Protein AF-A0A0J7KF35-F1 (afdb_monomer_lite)

Structure (mmCIF, N/CA/C/O backbone):
data_AF-A0A0J7KF35-F1
#
_entry.id   AF-A0A0J7KF35-F1
#
loop_
_atom_site.group_PDB
_atom_site.id
_atom_site.type_symbol
_atom_site.label_atom_id
_atom_site.label_alt_id
_atom_site.label_comp_id
_atom_site.label_asym_id
_atom_site.label_entity_id
_atom_site.label_seq_id
_atom_site.pdbx_PDB_ins_code
_atom_site.Cartn_x
_atom_site.Cartn_y
_atom_site.Cartn_z
_atom_site.occupancy
_atom_site.B_iso_or_equiv
_atom_site.auth_seq_id
_atom_site.auth_comp_id
_atom_site.auth_asym_id
_atom_site.auth_atom_id
_atom_site.pdbx_PDB_model_num
ATOM 1 N N . MET A 1 1 ? -34.673 6.423 37.629 1.00 62.19 1 MET A N 1
ATOM 2 C CA . MET A 1 1 ? -33.656 7.454 37.297 1.00 62.19 1 MET A CA 1
ATOM 3 C C . MET A 1 1 ? -32.270 6.864 37.035 1.00 62.19 1 MET A C 1
ATOM 5 O O . MET A 1 1 ? -31.656 7.259 36.059 1.00 62.19 1 MET A O 1
ATOM 9 N N . LYS A 1 2 ? -31.799 5.875 37.814 1.00 69.19 2 LYS A N 1
ATOM 10 C CA . LYS A 1 2 ? -30.502 5.202 37.588 1.00 69.19 2 LYS A CA 1
ATOM 11 C C . LYS A 1 2 ? -30.329 4.631 36.167 1.00 69.19 2 LYS A C 1
ATOM 13 O O . LYS A 1 2 ? -29.298 4.860 35.556 1.00 69.19 2 LYS A O 1
ATOM 18 N N . CYS A 1 3 ? -31.354 3.983 35.605 1.00 67.25 3 CYS A N 1
ATOM 19 C CA . CYS A 1 3 ? -31.295 3.412 34.250 1.00 67.25 3 CYS A CA 1
ATOM 20 C C . CYS A 1 3 ? -31.071 4.465 33.154 1.00 67.25 3 CYS A C 1
ATOM 22 O O . CYS A 1 3 ? -30.330 4.209 32.218 1.00 67.25 3 CYS A O 1
ATOM 24 N N . VAL A 1 4 ? -31.652 5.662 33.309 1.00 77.81 4 VAL A N 1
ATOM 25 C CA . VAL A 1 4 ? -31.498 6.773 32.352 1.00 77.81 4 VAL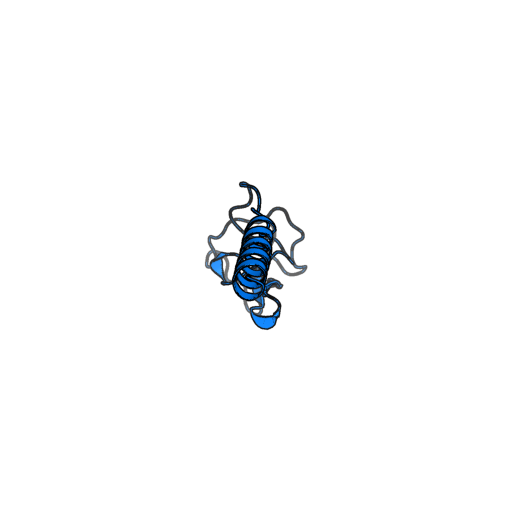 A CA 1
ATOM 26 C C . VAL A 1 4 ? -30.067 7.318 32.383 1.00 77.81 4 VAL A C 1
ATOM 28 O O . VAL A 1 4 ? -29.482 7.610 31.346 1.00 77.81 4 VAL A O 1
ATOM 31 N N . ILE A 1 5 ? -29.466 7.385 33.573 1.00 82.25 5 ILE A N 1
ATOM 32 C CA . ILE A 1 5 ? -28.067 7.793 33.746 1.00 82.25 5 ILE A CA 1
ATOM 33 C C . ILE A 1 5 ? -27.130 6.757 33.106 1.00 82.25 5 ILE A C 1
ATOM 35 O O . ILE A 1 5 ? -26.220 7.133 32.374 1.00 82.25 5 ILE A O 1
ATOM 39 N N . PHE A 1 6 ? -27.391 5.458 33.298 1.00 81.88 6 PHE A N 1
ATOM 40 C CA . PHE A 1 6 ? -26.616 4.391 32.652 1.00 81.88 6 PHE A CA 1
ATOM 41 C C . PHE A 1 6 ? -26.709 4.438 31.121 1.00 81.88 6 PHE A C 1
ATOM 43 O O . PHE A 1 6 ? -25.684 4.312 30.455 1.00 81.88 6 PHE A O 1
ATOM 50 N N . THR A 1 7 ? -27.893 4.682 30.549 1.00 84.38 7 THR A N 1
ATOM 51 C CA . THR A 1 7 ? -28.041 4.793 29.087 1.00 84.38 7 THR A CA 1
ATOM 52 C C . THR A 1 7 ? -27.314 6.005 28.514 1.00 84.38 7 THR A C 1
ATOM 54 O O . THR A 1 7 ? -26.715 5.907 27.446 1.00 84.38 7 THR A O 1
ATOM 57 N N . ILE A 1 8 ? -27.313 7.131 29.235 1.00 85.19 8 ILE A N 1
ATOM 58 C CA . ILE A 1 8 ? -26.592 8.339 28.820 1.00 85.19 8 ILE A CA 1
ATOM 59 C C . ILE A 1 8 ? -25.079 8.084 28.844 1.00 85.19 8 ILE A C 1
ATOM 61 O O . ILE A 1 8 ? -24.397 8.382 27.868 1.00 85.19 8 ILE A O 1
ATOM 65 N N . LEU A 1 9 ? -24.556 7.467 29.909 1.00 83.56 9 LEU A N 1
ATOM 66 C CA . LEU A 1 9 ? -23.128 7.150 30.024 1.00 83.56 9 LEU A CA 1
ATOM 67 C C . LEU A 1 9 ? -22.644 6.211 28.910 1.00 83.56 9 LEU A C 1
ATOM 69 O O . LEU A 1 9 ? -21.593 6.456 28.322 1.00 83.56 9 LEU A O 1
ATOM 73 N N . ILE A 1 10 ? -23.421 5.177 28.574 1.00 83.25 10 ILE A N 1
ATOM 74 C CA . ILE A 1 10 ? -23.080 4.251 27.482 1.00 83.25 10 ILE A CA 1
ATOM 75 C C . ILE A 1 10 ? -23.071 4.983 26.131 1.00 83.25 10 ILE A C 1
ATOM 77 O O . ILE A 1 10 ? -22.148 4.794 25.340 1.00 83.25 10 ILE A O 1
ATOM 81 N N . ALA A 1 11 ? -24.045 5.863 25.877 1.00 81.88 11 ALA A N 1
ATOM 82 C CA . ALA A 1 11 ? -24.088 6.653 24.647 1.00 81.88 11 ALA A CA 1
ATOM 83 C C . ALA A 1 11 ? -22.864 7.579 24.504 1.00 81.88 11 ALA A C 1
ATOM 85 O O . ALA A 1 11 ? -22.275 7.651 23.426 1.00 81.88 11 ALA A O 1
ATOM 86 N N . PHE A 1 12 ? -22.425 8.224 25.591 1.00 79.81 12 PHE A N 1
ATOM 87 C CA . PHE A 1 12 ? -21.213 9.054 25.587 1.00 79.81 12 PHE A CA 1
ATOM 88 C C . PHE A 1 12 ? -19.941 8.253 25.266 1.00 79.81 12 PHE A C 1
ATOM 90 O O . PHE A 1 12 ? -19.095 8.733 24.510 1.00 79.81 12 PHE A O 1
ATOM 97 N N . ILE A 1 13 ? -19.818 7.024 25.780 1.00 77.31 13 ILE A N 1
ATOM 98 C CA . ILE A 1 13 ? -18.667 6.148 25.499 1.00 77.31 13 ILE A CA 1
ATOM 99 C C . ILE A 1 13 ? -18.623 5.753 24.014 1.00 77.31 13 ILE A C 1
ATOM 101 O O . ILE A 1 13 ? -17.556 5.784 23.400 1.00 77.31 13 ILE A O 1
ATOM 105 N N . MET A 1 14 ? -19.7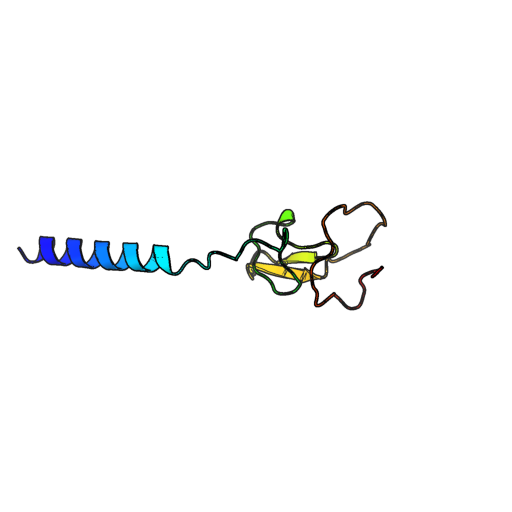73 5.442 23.410 1.00 70.06 14 MET A N 1
ATOM 106 C CA . MET A 1 14 ? -19.851 5.068 21.989 1.00 70.06 14 MET A CA 1
ATOM 107 C C . MET A 1 14 ? -19.474 6.230 21.057 1.00 70.06 14 MET A C 1
ATOM 109 O O . MET A 1 14 ? -18.792 6.022 20.055 1.00 70.06 14 MET A O 1
ATOM 113 N N . ILE A 1 15 ? -19.860 7.463 21.403 1.00 71.81 15 ILE A N 1
ATOM 114 C CA . ILE A 1 15 ? -19.505 8.663 20.625 1.00 71.81 15 ILE A CA 1
ATOM 115 C C . ILE A 1 15 ? -17.993 8.932 20.691 1.00 71.81 15 ILE A C 1
ATOM 117 O O . ILE A 1 15 ? -17.391 9.297 19.682 1.00 71.81 15 ILE A O 1
ATOM 121 N N . ALA A 1 16 ? -17.356 8.700 21.842 1.00 65.94 16 ALA A N 1
ATOM 122 C CA . ALA A 1 16 ? -15.912 8.881 21.990 1.00 65.94 16 ALA A CA 1
ATOM 123 C C . ALA A 1 16 ? -15.098 7.922 21.098 1.00 65.94 16 ALA A C 1
ATOM 125 O O . ALA A 1 16 ? -14.077 8.322 20.538 1.00 65.94 16 ALA A O 1
ATOM 126 N N . MET A 1 17 ? -15.565 6.682 20.902 1.00 62.03 17 MET A N 1
ATOM 127 C CA . MET A 1 17 ? -14.880 5.710 20.038 1.00 62.03 17 MET A CA 1
ATOM 128 C C . MET A 1 17 ? -14.979 6.042 18.540 1.00 62.03 17 MET A C 1
ATOM 130 O O . MET A 1 17 ? -14.086 5.669 17.783 1.00 62.03 17 MET A O 1
ATOM 134 N N . ALA A 1 18 ? -15.996 6.793 18.104 1.00 61.16 18 ALA A N 1
ATOM 135 C CA . ALA A 1 18 ? -16.115 7.235 16.710 1.00 61.16 18 ALA A CA 1
ATOM 136 C C . ALA A 1 18 ? -15.081 8.313 16.325 1.00 61.16 18 ALA A C 1
ATOM 138 O O . ALA A 1 18 ? -14.711 8.427 15.158 1.00 61.16 18 ALA A O 1
ATOM 139 N N . LEU A 1 19 ? -14.588 9.087 17.298 1.00 59.22 19 LEU A N 1
ATOM 140 C CA . LEU A 1 19 ? -13.619 10.169 17.074 1.00 59.22 19 LEU A CA 1
ATOM 141 C C . LEU A 1 19 ? -12.158 9.690 17.089 1.00 59.22 19 LEU A C 1
ATOM 143 O O . LEU A 1 19 ? -11.279 10.408 16.623 1.00 59.22 19 LEU A O 1
ATOM 147 N N . ALA A 1 20 ? -11.895 8.483 17.598 1.00 57.91 20 ALA A N 1
ATOM 148 C CA . ALA A 1 20 ? -10.561 7.880 17.631 1.00 57.91 20 ALA A CA 1
ATOM 149 C C . ALA A 1 20 ? -10.208 7.102 16.350 1.00 57.91 20 ALA A C 1
ATOM 151 O O . ALA A 1 20 ? -9.109 6.554 16.251 1.00 57.91 20 ALA A O 1
ATOM 152 N N . ALA A 1 21 ? -11.114 7.039 15.367 1.00 56.69 21 ALA A N 1
ATOM 153 C CA . ALA A 1 21 ? -10.784 6.491 14.060 1.00 56.69 21 ALA A CA 1
ATOM 154 C C . ALA A 1 21 ? -9.694 7.375 13.427 1.00 56.69 21 ALA A C 1
ATOM 156 O O . ALA A 1 21 ? -9.922 8.577 13.257 1.00 56.69 21 ALA A O 1
ATOM 157 N N . PRO A 1 22 ? -8.511 6.829 13.087 1.00 56.44 22 PRO A N 1
ATOM 158 C CA . PRO A 1 22 ? -7.489 7.608 12.418 1.00 56.44 22 PRO A CA 1
ATOM 159 C C . PRO A 1 22 ? -8.062 8.032 11.069 1.00 56.44 22 PRO A C 1
ATOM 161 O O . PRO A 1 22 ? -8.224 7.219 10.159 1.00 56.44 22 PRO A O 1
ATOM 164 N N . GLN A 1 23 ? -8.392 9.315 10.943 1.00 52.28 23 GLN A N 1
ATOM 165 C CA . GLN A 1 23 ? -8.613 9.929 9.646 1.00 52.28 23 GLN A CA 1
ATOM 166 C C . GLN A 1 23 ? -7.239 10.028 9.001 1.00 52.28 23 GLN A C 1
ATOM 168 O O . GLN A 1 23 ? -6.526 11.015 9.176 1.00 52.28 23 GLN A O 1
ATOM 173 N N . GLY A 1 24 ? -6.834 8.932 8.352 1.00 51.12 24 GLY A N 1
ATOM 174 C CA . GLY A 1 24 ? -5.636 8.870 7.534 1.00 51.12 24 GLY A CA 1
ATOM 175 C C . GLY A 1 24 ? -5.665 10.061 6.591 1.00 51.12 24 GLY A C 1
ATOM 176 O O . GLY A 1 24 ? -6.540 10.157 5.730 1.00 51.12 24 GLY A O 1
ATOM 177 N N . GLY A 1 25 ? -4.766 11.010 6.847 1.00 45.66 25 GLY A N 1
ATOM 178 C CA . GLY A 1 25 ? -4.650 12.234 6.080 1.00 45.66 25 GLY A CA 1
ATOM 179 C C . GLY A 1 25 ? -4.572 11.907 4.596 1.00 45.66 25 GLY A C 1
ATOM 180 O O . GLY A 1 25 ? -3.861 10.997 4.172 1.00 45.66 25 GLY A O 1
ATOM 181 N N . LYS A 1 26 ? -5.333 12.6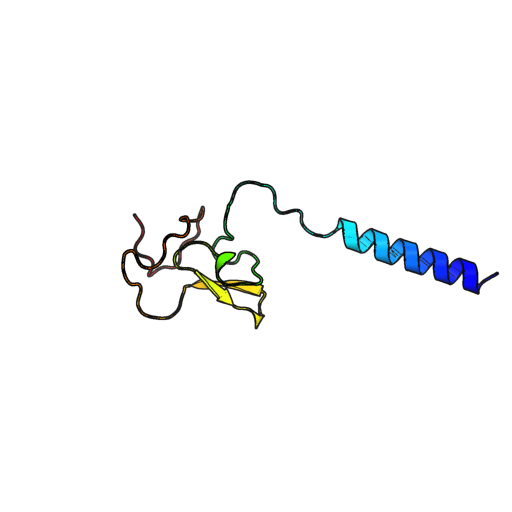62 3.810 1.00 51.50 26 LYS A N 1
ATOM 182 C CA . LYS A 1 26 ? -5.155 12.759 2.366 1.00 51.50 26 LYS A CA 1
ATOM 183 C C . LYS A 1 26 ? -3.691 13.122 2.094 1.00 51.50 26 LYS A C 1
ATOM 185 O O . LYS A 1 26 ? -3.327 14.262 2.339 1.00 51.50 26 LYS A O 1
ATOM 190 N N . GLU A 1 27 ? -2.870 12.141 1.716 1.00 50.97 27 GLU A N 1
ATOM 191 C CA . GLU A 1 27 ? -2.036 12.120 0.496 1.00 50.97 27 GLU A CA 1
ATOM 192 C C . GLU A 1 27 ? -1.107 10.888 0.470 1.00 50.97 27 GLU A C 1
ATOM 194 O O . GLU A 1 27 ? 0.114 10.972 0.404 1.00 50.97 27 GLU A O 1
ATOM 199 N N . ALA A 1 28 ? -1.710 9.702 0.516 1.00 54.66 28 ALA A N 1
ATOM 200 C CA . ALA A 1 28 ? -1.173 8.512 -0.128 1.00 54.66 28 ALA A CA 1
ATOM 201 C C . ALA A 1 28 ? -2.391 7.728 -0.620 1.00 54.66 28 ALA A C 1
ATOM 203 O O . ALA A 1 28 ? -3.189 7.256 0.183 1.00 54.66 28 ALA A O 1
ATOM 204 N N . THR A 1 29 ? -2.595 7.633 -1.937 1.00 79.25 29 THR A N 1
ATOM 205 C CA . THR A 1 29 ? -3.745 6.920 -2.539 1.00 79.25 29 THR A CA 1
ATOM 206 C C . THR A 1 29 ? -3.778 5.428 -2.157 1.00 79.25 29 THR A C 1
ATOM 208 O O . THR A 1 29 ? -4.752 4.736 -2.430 1.00 79.25 29 THR A O 1
ATOM 211 N N . CYS A 1 30 ? -2.714 4.931 -1.524 1.00 89.31 30 CYS A N 1
ATOM 212 C CA . CYS A 1 30 ? -2.540 3.571 -1.051 1.00 89.31 30 CYS A CA 1
ATOM 213 C C . CYS A 1 30 ? -1.709 3.538 0.246 1.00 89.31 30 CYS A C 1
ATOM 215 O O . CYS A 1 30 ? -0.907 4.431 0.520 1.00 89.31 30 CYS A O 1
ATOM 217 N N . SER A 1 31 ? -1.858 2.467 1.014 1.00 92.62 31 SER A N 1
ATOM 218 C CA . SER A 1 31 ? -1.102 2.150 2.216 1.00 92.62 31 SER A CA 1
ATOM 219 C C . SER A 1 31 ? 0.282 1.574 1.878 1.00 92.62 31 SER A C 1
ATOM 221 O O . SER A 1 31 ? 0.382 0.623 1.088 1.00 92.62 31 SER A O 1
ATOM 223 N N . PRO A 1 32 ? 1.359 2.110 2.485 1.00 93.00 32 PRO A N 1
ATOM 224 C CA . PRO A 1 32 ? 2.720 1.610 2.305 1.00 93.00 32 PRO A CA 1
ATOM 225 C C . PRO A 1 32 ? 2.924 0.262 3.012 1.00 93.00 32 PRO A C 1
ATOM 227 O O . PRO A 1 32 ? 2.028 -0.253 3.685 1.00 93.00 32 PRO A O 1
ATOM 230 N N . LEU A 1 33 ? 4.124 -0.312 2.893 1.00 92.69 33 LEU A N 1
ATOM 231 C CA . LEU A 1 33 ? 4.495 -1.546 3.588 1.00 92.69 33 LEU A CA 1
ATOM 232 C C . LEU A 1 33 ? 4.286 -1.395 5.105 1.00 92.69 33 LEU A C 1
ATOM 234 O O . LEU A 1 33 ? 4.781 -0.455 5.723 1.00 92.69 33 LEU A O 1
ATOM 238 N N . GLY A 1 34 ? 3.539 -2.324 5.701 1.00 93.06 34 GLY A N 1
ATOM 239 C CA . GLY A 1 34 ? 3.138 -2.298 7.110 1.00 93.06 34 GLY A CA 1
ATOM 240 C C . GLY A 1 34 ? 1.939 -1.397 7.433 1.00 93.06 34 GLY A C 1
ATOM 241 O O . GLY A 1 34 ? 1.439 -1.458 8.558 1.00 93.06 34 GLY A O 1
ATOM 242 N N . GLY A 1 35 ? 1.462 -0.598 6.472 1.00 92.88 35 GLY A N 1
ATOM 243 C CA . GLY A 1 35 ? 0.277 0.250 6.603 1.00 92.88 35 GLY A CA 1
ATOM 244 C C . GLY A 1 35 ? -1.016 -0.557 6.708 1.00 92.88 35 GLY A C 1
ATOM 245 O O . GLY A 1 35 ? -1.057 -1.724 6.325 1.00 92.88 35 GLY A O 1
ATOM 246 N N . HIS A 1 36 ? -2.073 0.055 7.243 1.00 94.38 36 HIS 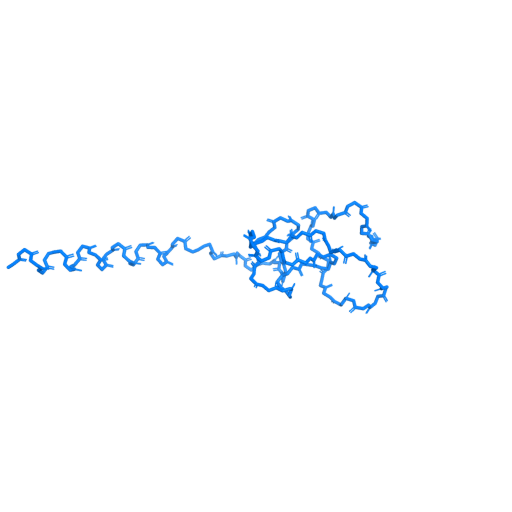A N 1
ATOM 247 C CA . HIS A 1 36 ? -3.361 -0.612 7.444 1.00 94.38 36 HIS A CA 1
ATOM 248 C C . HIS A 1 36 ? -4.075 -0.907 6.117 1.00 94.38 36 HIS A C 1
ATOM 250 O O . HIS A 1 36 ? -4.016 -0.096 5.194 1.00 94.38 36 HIS A O 1
ATOM 256 N N . CYS A 1 37 ? -4.775 -2.037 6.026 1.00 95.12 37 CYS A N 1
ATOM 257 C CA . CYS A 1 37 ? -5.593 -2.386 4.864 1.00 95.12 37 CYS A CA 1
ATOM 258 C C . CYS A 1 37 ? -6.786 -3.258 5.252 1.00 95.12 37 CYS A C 1
ATOM 260 O O . CYS A 1 37 ? -6.722 -4.028 6.214 1.00 95.12 37 CYS A O 1
ATOM 262 N N . GLN A 1 38 ? -7.850 -3.171 4.458 1.00 94.19 38 GLN A N 1
ATOM 263 C CA . GLN A 1 38 ? -9.007 -4.062 4.516 1.00 94.19 38 GLN A CA 1
ATOM 264 C C . GLN A 1 38 ? -9.201 -4.860 3.229 1.00 94.19 38 GLN A C 1
ATOM 266 O O . GLN A 1 38 ? -9.897 -5.868 3.251 1.00 94.19 38 GLN A O 1
ATOM 271 N N . GLN A 1 39 ? -8.595 -4.428 2.125 1.00 93.06 39 GLN A N 1
ATOM 272 C CA . GLN A 1 39 ? -8.651 -5.086 0.822 1.00 93.06 39 GLN A CA 1
ATOM 273 C C . GLN A 1 39 ? -7.335 -4.900 0.058 1.00 93.06 39 GLN A C 1
ATOM 275 O O . GLN A 1 39 ? -6.500 -4.061 0.391 1.00 93.06 39 GLN A O 1
ATOM 280 N N . TYR A 1 40 ? -7.151 -5.684 -1.006 1.00 90.38 40 TYR A N 1
ATOM 281 C CA . TYR A 1 40 ? -5.938 -5.652 -1.828 1.00 90.38 40 TYR A CA 1
ATOM 282 C C . TYR A 1 40 ? -5.640 -4.256 -2.394 1.00 90.38 40 TYR A C 1
ATOM 284 O O . TYR A 1 40 ? -4.505 -3.795 -2.313 1.00 90.38 40 TYR A O 1
ATOM 292 N N . SER A 1 41 ? -6.650 -3.567 -2.930 1.00 90.31 41 SER A N 1
ATOM 293 C CA . SER A 1 41 ? -6.517 -2.240 -3.548 1.00 90.31 41 SER A CA 1
ATOM 294 C C . SER A 1 41 ? -6.091 -1.135 -2.587 1.00 90.31 41 SER A C 1
ATOM 296 O O . SER A 1 41 ? -5.630 -0.100 -3.058 1.00 90.31 41 SER A O 1
ATOM 298 N N . ASP A 1 42 ? -6.189 -1.359 -1.276 1.00 93.38 42 ASP A N 1
ATOM 299 C CA . ASP A 1 42 ? -5.723 -0.386 -0.294 1.00 93.38 42 ASP A CA 1
ATOM 300 C C . ASP A 1 42 ? -4.199 -0.322 -0.274 1.00 93.38 42 ASP A C 1
ATOM 302 O O . ASP A 1 42 ? -3.647 0.720 0.035 1.00 93.38 42 ASP A O 1
ATOM 306 N N . CYS A 1 43 ? -3.498 -1.407 -0.607 1.00 93.75 43 CYS A N 1
ATOM 307 C CA . CYS A 1 43 ? -2.041 -1.452 -0.563 1.00 93.75 43 CYS A CA 1
ATOM 308 C C . CYS A 1 43 ? -1.398 -0.901 -1.838 1.00 93.75 43 CYS A C 1
ATOM 310 O O . CYS A 1 43 ? -1.926 -1.055 -2.943 1.00 93.75 43 CYS A O 1
ATOM 312 N N . CYS A 1 44 ? -0.220 -0.293 -1.690 1.00 92.69 44 CYS A N 1
ATOM 313 C CA . CYS A 1 44 ? 0.552 0.198 -2.827 1.00 92.69 44 CYS A CA 1
ATOM 314 C C . CYS A 1 44 ? 1.067 -0.938 -3.719 1.00 92.69 44 CYS A C 1
ATOM 316 O O . CYS A 1 44 ? 1.028 -2.119 -3.359 1.00 92.69 44 CYS A O 1
ATOM 318 N N . ARG A 1 45 ? 1.561 -0.586 -4.908 1.00 90.88 45 ARG A N 1
ATOM 319 C CA . ARG A 1 45 ? 2.096 -1.566 -5.858 1.00 90.88 45 ARG A CA 1
ATOM 320 C C . ARG A 1 45 ? 3.148 -2.474 -5.210 1.00 90.88 45 ARG A C 1
ATOM 322 O O . ARG A 1 45 ? 3.948 -2.021 -4.393 1.00 90.88 45 ARG A O 1
ATOM 329 N N . TYR A 1 46 ? 3.139 -3.749 -5.605 1.00 89.88 46 TYR A N 1
ATOM 330 C CA . TYR A 1 46 ? 3.979 -4.827 -5.048 1.00 89.88 46 TYR A CA 1
ATOM 331 C C . TYR A 1 46 ? 3.640 -5.261 -3.617 1.00 89.88 46 TYR A C 1
ATOM 333 O O . TYR A 1 46 ? 4.355 -6.083 -3.039 1.00 89.88 46 TYR A O 1
ATOM 341 N N . LEU A 1 47 ? 2.538 -4.759 -3.062 1.00 92.19 47 LEU A N 1
ATOM 342 C CA . LEU A 1 47 ? 2.037 -5.157 -1.757 1.00 92.19 47 LEU A CA 1
ATOM 343 C C . LEU A 1 47 ? 0.668 -5.835 -1.874 1.00 92.19 47 LEU A C 1
ATOM 345 O O . LEU A 1 47 ? -0.109 -5.575 -2.803 1.00 92.19 47 LEU A O 1
ATOM 349 N N . GLU A 1 48 ? 0.372 -6.690 -0.903 1.00 93.62 48 GLU A N 1
ATOM 350 C CA . GLU A 1 48 ? -0.923 -7.342 -0.720 1.00 93.62 48 GLU A CA 1
ATOM 351 C C . GLU A 1 48 ? -1.414 -7.181 0.719 1.00 93.62 48 GLU A C 1
ATOM 353 O O . GLU A 1 48 ? -0.619 -6.988 1.640 1.00 93.62 48 GLU A O 1
ATOM 358 N N . CYS A 1 49 ? -2.731 -7.232 0.918 1.00 95.12 49 CYS A N 1
ATOM 359 C CA . CYS A 1 49 ? -3.303 -7.098 2.248 1.00 95.12 49 CYS A CA 1
ATOM 360 C C . CYS A 1 49 ? -3.267 -8.437 2.988 1.00 95.12 49 CYS A C 1
ATOM 362 O O . CYS A 1 49 ? -3.966 -9.382 2.622 1.00 95.12 49 CYS A O 1
ATOM 364 N N . ALA A 1 50 ? -2.497 -8.508 4.072 1.00 96.38 50 ALA A N 1
ATOM 365 C CA . ALA A 1 50 ? -2.590 -9.587 5.040 1.00 96.38 50 ALA A CA 1
ATOM 366 C C . ALA A 1 50 ? -3.832 -9.358 5.911 1.00 96.38 50 ALA A C 1
ATOM 368 O O . ALA A 1 50 ? -3.741 -8.775 6.993 1.00 96.38 50 ALA A O 1
ATOM 369 N N . PHE A 1 51 ? -4.999 -9.801 5.435 1.00 93.44 51 PHE A N 1
ATOM 370 C CA . PHE A 1 51 ? -6.298 -9.558 6.081 1.00 93.44 51 PHE A CA 1
ATOM 371 C C . PHE A 1 51 ? -6.332 -9.960 7.563 1.00 93.44 51 PHE A C 1
ATOM 373 O O . PHE A 1 51 ? -6.935 -9.262 8.371 1.00 93.44 51 PHE A O 1
ATOM 380 N N . TYR A 1 52 ? -5.627 -11.029 7.947 1.00 92.94 52 TYR A N 1
ATOM 381 C CA . TYR A 1 52 ? -5.538 -11.483 9.342 1.00 92.94 52 TYR A CA 1
ATOM 382 C C . TYR A 1 52 ? -4.847 -10.475 10.278 1.00 92.94 52 TYR A C 1
ATOM 384 O O . TYR A 1 52 ? -5.089 -10.487 11.480 1.00 92.94 52 TYR A O 1
ATOM 392 N N . ALA A 1 53 ? -3.976 -9.618 9.741 1.00 95.38 53 ALA A N 1
ATOM 393 C CA . ALA A 1 53 ? -3.264 -8.573 10.476 1.00 95.38 53 ALA A CA 1
ATOM 394 C C . ALA A 1 53 ? -3.749 -7.163 10.112 1.00 95.38 53 ALA A C 1
ATOM 396 O O . ALA A 1 53 ? -3.280 -6.193 10.707 1.00 95.38 53 ALA A O 1
ATOM 397 N N . ALA A 1 54 ? -4.644 -7.058 9.122 1.00 96.00 54 ALA A N 1
ATOM 398 C CA . ALA A 1 54 ? -5.083 -5.819 8.494 1.00 96.00 54 ALA A CA 1
ATOM 399 C C . ALA A 1 54 ? -3.902 -4.906 8.114 1.00 96.00 54 ALA A C 1
ATOM 401 O O . ALA A 1 54 ? -3.905 -3.711 8.424 1.00 96.00 54 ALA A O 1
ATOM 402 N N . LYS A 1 55 ? -2.857 -5.493 7.508 1.00 95.81 55 LYS A N 1
ATOM 403 C CA . LYS A 1 55 ? -1.614 -4.801 7.129 1.00 95.81 55 LYS A CA 1
ATOM 404 C C . LYS A 1 55 ? -1.140 -5.152 5.724 1.00 95.81 55 LYS A C 1
ATOM 406 O O . LYS A 1 55 ? -1.225 -6.303 5.308 1.00 95.81 55 LYS A O 1
ATOM 411 N N . CYS A 1 56 ? -0.569 -4.176 5.031 1.00 94.81 56 CYS A N 1
ATOM 412 C CA . CYS A 1 56 ? 0.083 -4.380 3.746 1.00 94.81 56 CYS A CA 1
ATOM 413 C C . CYS A 1 56 ? 1.430 -5.082 3.926 1.00 94.81 56 CYS A C 1
ATOM 415 O O . CYS A 1 56 ? 2.304 -4.601 4.649 1.00 94.81 56 CYS A O 1
ATOM 417 N N . VAL A 1 57 ? 1.610 -6.204 3.243 1.00 94.12 57 VAL A N 1
ATOM 418 C CA . VAL A 1 57 ? 2.838 -7.008 3.240 1.00 94.12 57 VAL A CA 1
ATOM 419 C C . VAL A 1 57 ? 3.349 -7.171 1.812 1.00 94.12 57 VAL A C 1
ATOM 421 O O . VAL A 1 57 ? 2.672 -6.791 0.859 1.00 94.12 57 VAL A O 1
ATOM 424 N N . ALA A 1 58 ? 4.557 -7.710 1.652 1.00 92.38 58 ALA A N 1
ATOM 425 C CA . ALA A 1 58 ? 5.100 -8.017 0.334 1.00 92.38 58 ALA A CA 1
ATOM 426 C C . ALA A 1 58 ? 4.173 -8.987 -0.413 1.00 92.38 58 ALA A C 1
ATOM 428 O O . ALA A 1 58 ? 3.792 -10.011 0.150 1.00 92.38 58 ALA A O 1
ATOM 429 N N . LYS A 1 59 ? 3.837 -8.675 -1.670 1.00 89.94 59 LYS A N 1
ATOM 430 C CA . LYS A 1 59 ? 3.050 -9.577 -2.515 1.00 89.94 59 LYS A CA 1
ATOM 431 C C . LYS A 1 59 ? 3.806 -10.889 -2.718 1.00 89.94 59 LYS A C 1
ATOM 433 O O . LYS A 1 59 ? 4.956 -10.880 -3.164 1.00 89.94 59 LYS A O 1
ATOM 438 N N . SER A 1 60 ? 3.143 -12.001 -2.442 1.00 85.25 60 SER A N 1
ATOM 439 C CA . SER A 1 60 ? 3.688 -13.335 -2.674 1.00 85.25 60 SER A CA 1
ATOM 440 C C . SER A 1 60 ? 3.531 -13.746 -4.146 1.00 85.25 60 SER A C 1
ATOM 442 O O . SER A 1 60 ? 2.485 -13.535 -4.760 1.00 85.25 60 SER A O 1
ATOM 444 N N . GLY A 1 61 ? 4.563 -14.362 -4.729 1.00 84.69 61 GLY A N 1
ATOM 445 C CA . GLY A 1 61 ? 4.522 -14.931 -6.082 1.00 84.69 61 GLY A CA 1
ATOM 446 C C . GLY A 1 61 ? 5.213 -14.098 -7.167 1.00 84.69 61 GLY A C 1
ATOM 447 O O . GLY A 1 61 ? 6.049 -13.241 -6.891 1.00 84.69 61 GLY A O 1
ATOM 448 N N . VAL A 1 62 ? 4.902 -14.408 -8.429 1.00 81.94 62 VAL A N 1
ATOM 449 C CA . VAL A 1 62 ? 5.565 -13.808 -9.598 1.00 81.94 62 VAL A CA 1
ATOM 450 C C . VAL A 1 62 ? 5.049 -12.388 -9.836 1.00 81.94 62 VAL A C 1
ATOM 452 O O . VAL A 1 62 ? 3.848 -12.160 -9.999 1.00 81.94 62 VAL A O 1
ATOM 455 N N . ILE A 1 63 ? 5.970 -11.426 -9.892 1.00 81.25 63 ILE A N 1
ATOM 456 C CA . ILE A 1 63 ? 5.679 -10.043 -10.277 1.00 81.25 63 ILE A CA 1
ATOM 457 C C . ILE A 1 63 ? 5.752 -9.961 -11.801 1.00 81.25 63 ILE A C 1
ATOM 459 O O . ILE A 1 63 ? 6.835 -9.997 -12.379 1.00 81.25 63 ILE A O 1
ATOM 463 N N . VAL A 1 64 ? 4.593 -9.856 -12.450 1.00 82.69 64 VAL A N 1
ATOM 464 C CA . VAL A 1 64 ? 4.511 -9.637 -13.897 1.00 82.69 64 VAL A CA 1
ATOM 465 C C . VAL A 1 64 ? 4.567 -8.126 -14.167 1.00 82.69 64 VAL A C 1
ATO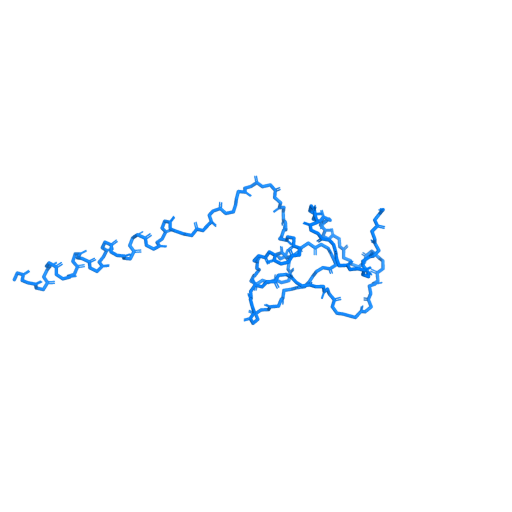M 467 O O . VAL A 1 64 ? 3.685 -7.400 -13.691 1.00 82.69 64 VAL A O 1
ATOM 470 N N . PRO A 1 65 ? 5.576 -7.622 -14.906 1.00 80.06 65 PRO A N 1
ATOM 471 C CA . PRO A 1 65 ? 5.665 -6.206 -15.252 1.00 80.06 65 PRO A CA 1
ATOM 472 C C . PRO A 1 65 ? 4.388 -5.721 -15.951 1.00 80.06 65 PRO A C 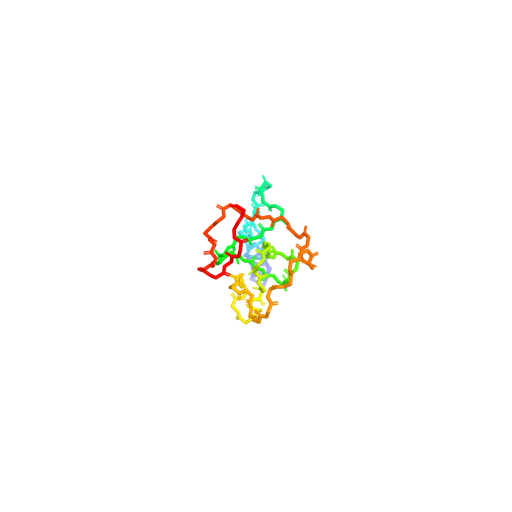1
ATOM 474 O O . PRO A 1 65 ? 3.888 -6.370 -16.864 1.00 80.06 65 PRO A O 1
ATOM 477 N N . GLY A 1 66 ? 3.839 -4.590 -15.505 1.00 81.44 66 GLY A N 1
ATOM 478 C CA . GLY A 1 66 ? 2.632 -3.988 -16.088 1.00 81.44 66 GLY A CA 1
ATOM 479 C C . GLY A 1 66 ? 1.292 -4.594 -15.648 1.00 81.44 66 GLY A C 1
ATOM 480 O O . GLY A 1 66 ? 0.259 -4.011 -15.957 1.00 81.44 66 GLY A O 1
ATOM 481 N N . GLN A 1 67 ? 1.271 -5.702 -14.894 1.00 86.69 67 GLN A N 1
ATOM 482 C CA . GLN A 1 67 ? 0.016 -6.284 -14.388 1.00 86.69 67 GLN A CA 1
ATOM 483 C C . GLN A 1 67 ? -0.618 -5.434 -13.272 1.00 86.69 67 GLN A C 1
ATOM 485 O O . GLN A 1 67 ? -1.837 -5.396 -13.122 1.00 86.69 67 GLN A O 1
ATOM 490 N N . ASP A 1 68 ? 0.212 -4.773 -12.463 1.00 86.94 68 ASP A N 1
ATOM 491 C CA . ASP A 1 68 ? -0.219 -3.955 -11.332 1.00 86.94 68 ASP A CA 1
ATOM 492 C C . ASP A 1 68 ? 0.012 -2.470 -11.636 1.00 86.94 68 ASP A C 1
ATOM 494 O O . ASP A 1 68 ? 1.150 -1.993 -11.674 1.00 86.94 68 ASP A O 1
ATOM 498 N N . THR A 1 69 ? -1.079 -1.744 -11.876 1.00 87.56 69 THR A N 1
ATOM 499 C CA . THR A 1 69 ? -1.079 -0.318 -12.241 1.00 87.56 69 THR A CA 1
ATOM 500 C C . THR A 1 69 ? -1.257 0.612 -11.042 1.00 87.56 69 THR A C 1
ATOM 502 O O . THR A 1 69 ? -1.375 1.825 -11.221 1.00 87.56 69 THR A O 1
ATOM 505 N N . ARG A 1 70 ? -1.284 0.074 -9.815 1.00 89.38 70 ARG A N 1
ATOM 506 C CA . ARG A 1 70 ? -1.394 0.881 -8.593 1.00 89.38 70 ARG A CA 1
ATOM 507 C C . ARG A 1 70 ? -0.181 1.809 -8.430 1.00 89.38 70 ARG A C 1
ATOM 509 O O . ARG A 1 70 ? 0.898 1.518 -8.959 1.00 89.38 70 ARG A O 1
ATOM 516 N N . PRO A 1 71 ? -0.332 2.918 -7.685 1.00 89.50 71 PRO A N 1
ATOM 517 C CA . PRO A 1 71 ? 0.778 3.821 -7.426 1.00 89.50 71 PRO A CA 1
ATOM 518 C C . PRO A 1 71 ? 1.882 3.144 -6.605 1.00 89.50 71 PRO A C 1
ATOM 520 O O . PRO A 1 71 ? 1.637 2.265 -5.771 1.00 89.50 71 PRO A O 1
ATOM 523 N N . ILE A 1 72 ? 3.116 3.583 -6.849 1.00 87.62 72 ILE A N 1
ATOM 524 C CA . ILE A 1 72 ? 4.253 3.283 -5.981 1.00 87.62 72 ILE A CA 1
ATOM 525 C C . ILE A 1 72 ? 4.078 4.123 -4.713 1.00 87.62 72 ILE A C 1
ATOM 527 O O . ILE A 1 72 ? 3.896 5.335 -4.798 1.00 87.62 72 ILE A O 1
ATOM 531 N N . GLY A 1 73 ? 4.086 3.472 -3.551 1.00 86.44 73 GLY A N 1
ATOM 532 C CA . GLY A 1 73 ? 3.957 4.155 -2.263 1.00 86.44 73 GLY A CA 1
ATOM 533 C C . GLY A 1 73 ? 5.232 4.893 -1.849 1.00 86.44 73 GLY A C 1
ATOM 534 O O . GLY A 1 73 ? 6.271 4.687 -2.463 1.00 86.44 73 GLY A O 1
ATOM 535 N N . PRO A 1 74 ? 5.201 5.676 -0.758 1.00 85.31 74 PRO A N 1
ATOM 536 C CA . PRO A 1 74 ? 6.358 6.433 -0.257 1.00 85.31 74 PRO A CA 1
ATOM 537 C C . PRO A 1 74 ? 7.502 5.564 0.314 1.00 85.31 74 PRO A C 1
ATOM 539 O O . PRO A 1 74 ? 8.507 6.093 0.782 1.00 85.31 74 PRO A O 1
ATOM 542 N N . GLY A 1 75 ? 7.363 4.236 0.291 1.00 83.06 75 GLY A N 1
ATOM 543 C CA . GLY A 1 75 ? 8.239 3.295 0.985 1.00 83.06 75 GLY A CA 1
ATOM 544 C C . GLY A 1 75 ? 7.852 3.101 2.464 1.00 83.06 75 GLY A C 1
ATOM 545 O O . GLY A 1 75 ? 6.928 3.753 2.954 1.00 83.06 75 GLY A O 1
ATOM 546 N N . PRO A 1 76 ? 8.516 2.185 3.191 1.00 86.12 76 PRO A N 1
ATOM 547 C CA . PRO A 1 76 ? 9.576 1.294 2.717 1.00 86.12 76 PRO A CA 1
ATOM 548 C C . PRO A 1 76 ? 9.072 0.272 1.685 1.00 86.12 76 PRO A C 1
ATOM 550 O O . PRO A 1 76 ? 7.878 -0.018 1.607 1.00 86.12 76 PRO A O 1
ATOM 553 N N . TYR A 1 77 ? 9.987 -0.255 0.870 1.00 86.44 77 TYR A N 1
ATOM 554 C CA . TYR A 1 77 ? 9.674 -1.216 -0.190 1.00 86.44 77 TYR A CA 1
ATOM 555 C C . TYR A 1 77 ? 10.116 -2.631 0.189 1.00 86.44 77 TYR A C 1
ATOM 557 O O . TYR A 1 77 ? 11.097 -2.788 0.920 1.00 86.44 77 TYR A O 1
ATOM 565 N N . PRO A 1 78 ? 9.429 -3.675 -0.301 1.00 84.19 78 PRO A N 1
ATOM 566 C CA . PRO A 1 78 ? 9.873 -5.036 -0.067 1.00 84.19 78 PRO A CA 1
ATOM 567 C C . PRO A 1 78 ? 11.180 -5.306 -0.836 1.00 84.19 78 PRO A C 1
ATOM 569 O O . PRO A 1 78 ? 11.349 -4.805 -1.948 1.00 84.19 78 PRO A O 1
ATOM 572 N N . PRO A 1 79 ? 12.095 -6.121 -0.280 1.00 81.94 79 PRO A N 1
ATOM 573 C CA . PRO A 1 79 ? 13.454 -6.290 -0.806 1.00 81.94 79 PRO A CA 1
ATOM 574 C C . PRO A 1 79 ? 13.516 -6.852 -2.234 1.00 81.94 79 PRO A C 1
ATOM 576 O O . PRO A 1 79 ? 14.497 -6.633 -2.931 1.00 81.94 79 PRO A O 1
ATOM 579 N N . ASN A 1 80 ? 12.461 -7.539 -2.681 1.00 75.25 80 ASN A N 1
ATOM 580 C CA . ASN A 1 80 ? 12.374 -8.145 -4.011 1.00 75.25 80 ASN A CA 1
ATOM 581 C C . ASN A 1 80 ? 11.500 -7.340 -4.993 1.00 75.25 80 ASN A C 1
ATOM 583 O O . ASN A 1 80 ? 11.153 -7.854 -6.056 1.00 75.25 80 ASN A O 1
ATOM 587 N N . ALA A 1 81 ? 11.079 -6.117 -4.648 1.00 75.31 81 ALA A N 1
ATOM 588 C CA . ALA A 1 81 ? 10.316 -5.297 -5.585 1.00 75.31 81 ALA A CA 1
ATOM 589 C C . ALA A 1 81 ? 11.217 -4.786 -6.722 1.00 75.31 81 ALA A C 1
ATOM 591 O O . ALA A 1 81 ? 12.283 -4.235 -6.444 1.00 75.31 81 ALA A O 1
ATOM 592 N N . PRO A 1 82 ? 10.776 -4.875 -7.990 1.00 71.06 82 PRO A N 1
ATOM 593 C CA . PRO A 1 82 ? 11.382 -4.127 -9.080 1.00 71.06 82 PRO A CA 1
ATOM 594 C C . PRO A 1 82 ? 11.045 -2.643 -8.887 1.00 71.06 82 PRO A C 1
ATOM 596 O O . PRO A 1 82 ? 9.969 -2.162 -9.270 1.00 71.06 82 PRO A O 1
ATOM 599 N N . LEU A 1 83 ? 11.945 -1.947 -8.193 1.00 65.88 83 LEU A N 1
ATOM 600 C CA . LEU A 1 83 ? 11.898 -0.503 -8.009 1.00 65.88 83 LEU A CA 1
ATOM 601 C C . LEU A 1 83 ? 12.274 0.202 -9.322 1.00 65.88 83 LEU A C 1
ATOM 603 O O . LEU A 1 83 ? 13.078 -0.348 -10.078 1.00 65.88 83 LEU A O 1
ATOM 607 N N . PRO A 1 84 ? 11.652 1.357 -9.625 1.00 60.59 84 PRO A N 1
ATOM 608 C CA . PRO A 1 84 ? 12.087 2.214 -10.722 1.00 60.59 84 PRO A CA 1
ATOM 609 C C . PRO A 1 84 ? 13.483 2.794 -10.469 1.00 60.59 84 PRO A C 1
ATOM 611 O O . PRO A 1 84 ? 13.850 2.965 -9.282 1.00 60.59 84 PRO A O 1
#

Radius of gyration: 19.27 Å; chains: 1; bounding box: 47×28×54 Å

Organism: Lasius niger (NCBI:txid67767)

Foldseek 3Di:
DVVVVVVVVVVVVVVVVVVPPPPPDPDDQAAEFQGFACAQLRHAPQWGQPNVSRGTHGDDDDDDPPPDPGHHTPDDDDPPDPDD

Sequence (84 aa):
MKCVIFTILIAFIMIAMALAAPQGGKEATCSPLGGHCQQYSDCCRYLECAFYAAKCVAKSGVIVPGQDTRPIGPGPYPPNAPLP

pLDDT: mean 80.99, std 13.52, range [45.66, 96.38]

Secondary structure (DSSP, 8-state):
-HHHHHHHHHHHHHHHHHHTS----SS-SSB-TT-B-SSGGGBPTTEEEETTTTEEEEPPS---TTT--SPPPSS---TT----